Protein 7MRJ (pdb70)

Organism: Homo sapiens (NCBI:txid9606)

Radius of gyration: 17.02 Å; Cα contacts (8 Å, |Δi|>4): 310; chains: 2; bounding box: 54×39×40 Å

Secondary structure (DSSP, 8-state):
--HHHHTTTT--EEEEEEETTTTEEEEEEE-TT-BHHHHHHHHHHTT---TTEEEEETTEE--TT-BTTTTT--TT-EEEEEE--/--EEEEEEETTTTEEEEEEE-TT-BHHHHHHHHHHTT---TTEEEEETTEE--TT-BTTTTT--TT-EEEEEE--

Structure (mmCIF, N/CA/C/O backbone):
data_7MRJ
#
_entry.id   7MRJ
#
_cell.length_a   67.676
_cell.length_b   67.676
_cell.length_c   89.528
_cell.angle_alpha   90.000
_cell.angle_beta   90.000
_cell.angle_gamma   90.000
#
_symmetry.space_group_name_H-M   'P 43 21 2'
#
loop_
_entity.id
_entity.type
_entity.pdbx_description
1 polymer 'Ubiquitin domain-containing protein TINCR'
2 non-polymer GLYCEROL
3 non-polymer 'CHLORIDE ION'
4 non-polymer 'ACETATE ION'
5 water water
#
loop_
_atom_site.group_PDB
_atom_site.id
_atom_site.type_symbol
_atom_site.label_atom_id
_atom_site.label_alt_id
_atom_site.label_comp_id
_atom_site.label_asym_id
_atom_site.label_entity_id
_atom_site.label_seq_id
_atom_site.pdbx_PDB_ins_code
_atom_site.Cartn_x
_atom_site.Cartn_y
_atom_site.Cartn_z
_atom_site.occupancy
_atom_site.B_iso_or_equiv
_atom_site.auth_seq_id
_atom_site.auth_comp_id
_atom_site.auth_asym_id
_atom_site.auth_atom_id
_atom_site.pdbx_PDB_model_num
ATOM 1 N N . GLU A 1 20 ? -67.650 12.365 -10.152 1.00 137.45 2 GLU A N 1
ATOM 2 C CA . GLU A 1 20 ? -67.809 11.216 -11.036 1.00 133.48 2 GLU A CA 1
ATOM 3 C C . GLU A 1 20 ? -66.463 10.854 -11.662 1.00 130.05 2 GLU A C 1
ATOM 4 O O . GLU A 1 20 ? -65.668 10.127 -11.067 1.00 129.42 2 GLU A O 1
ATOM 10 N N . GLY A 1 21 ? -66.217 11.365 -12.865 1.00 123.06 3 GLY A N 1
ATOM 11 C CA . GLY A 1 21 ? -64.959 11.137 -13.545 1.00 109.97 3 GLY A CA 1
ATOM 12 C C . GLY A 1 21 ? -64.210 12.432 -13.769 1.00 94.07 3 GLY A C 1
ATOM 13 O O . GLY A 1 21 ? -63.376 12.535 -14.674 1.00 85.85 3 GLY A O 1
ATOM 14 N N . LEU A 1 22 ? -64.518 13.436 -12.945 1.00 88.34 4 LEU A N 1
ATOM 15 C CA . LEU A 1 22 ? -63.849 14.728 -13.056 1.00 77.14 4 LEU A CA 1
ATOM 16 C C . LEU A 1 22 ? -62.365 14.600 -12.754 1.00 78.16 4 LEU A C 1
ATOM 17 O O . LEU A 1 22 ? -61.519 15.021 -13.554 1.00 66.81 4 LEU A O 1
ATOM 22 N N . ARG A 1 23 ? -62.042 14.049 -11.579 1.00 82.24 5 ARG A N 1
ATOM 23 C CA . ARG A 1 23 ? -60.660 13.831 -11.169 1.00 87.13 5 ARG A CA 1
ATOM 24 C C . ARG A 1 23 ? -59.881 13.100 -12.255 1.00 93.22 5 ARG A C 1
ATOM 25 O O . ARG A 1 23 ? -58.913 13.631 -12.816 1.00 82.38 5 ARG A O 1
ATOM 33 N N . ARG A 1 24 ? -60.323 11.886 -12.593 1.00 107.69 6 ARG A N 1
ATOM 34 C CA . ARG A 1 24 ? -59.651 11.120 -13.636 1.00 112.58 6 ARG A CA 1
ATOM 35 C C . ARG A 1 24 ? -59.722 11.831 -14.985 1.00 108.11 6 ARG A C 1
ATOM 36 O O . ARG A 1 24 ? -58.840 11.647 -15.831 1.00 109.68 6 ARG A O 1
ATOM 44 N N . GLY A 1 25 ? -60.749 12.656 -15.203 1.00 102.99 7 GLY A N 1
ATOM 45 C CA . GLY A 1 25 ? -60.833 13.402 -16.450 1.00 93.56 7 GLY A CA 1
ATOM 46 C C . GLY A 1 25 ? -59.746 14.455 -16.587 1.00 82.02 7 GLY A C 1
ATOM 47 O O . GLY A 1 25 ? -59.152 14.612 -17.657 1.00 73.34 7 GLY A O 1
ATOM 48 N N . LEU A 1 26 ? -59.464 15.183 -15.508 1.00 78.67 8 LEU A N 1
ATOM 49 C CA . LEU A 1 26 ? -58.430 16.211 -15.534 1.00 85.46 8 LEU A CA 1
ATOM 50 C C . LEU A 1 26 ? -57.015 15.638 -15.524 1.00 88.61 8 LEU A C 1
ATOM 51 O O . LEU A 1 26 ? -56.051 16.414 -15.503 1.00 81.32 8 LEU A O 1
ATOM 56 N N . SER A 1 27 ? -56.861 14.315 -15.527 1.00 94.80 9 SER A N 1
ATOM 57 C CA . SER A 1 27 ? -55.535 13.710 -15.539 1.00 99.93 9 SER A CA 1
ATOM 58 C C . SER A 1 27 ? -55.356 12.838 -16.775 1.00 99.01 9 SER A C 1
ATOM 59 O O . SER A 1 27 ? -54.953 11.675 -16.674 1.00 90.57 9 SER A O 1
ATOM 62 N N . ARG A 1 28 ? -55.649 13.398 -17.950 1.00 103.85 10 ARG A N 1
ATOM 63 C CA . ARG A 1 28 ? -55.567 12.613 -19.175 1.00 103.74 10 ARG A CA 1
ATOM 64 C C . ARG A 1 28 ? -54.120 12.333 -19.567 1.00 93.38 10 ARG A C 1
ATOM 65 O O . ARG A 1 28 ? -53.835 11.295 -20.177 1.00 86.82 10 ARG A O 1
ATOM 73 N N . TRP A 1 29 ? -53.195 13.228 -19.214 1.00 92.01 11 TRP A N 1
ATOM 74 C CA . TRP A 1 29 ? -51.794 13.094 -19.590 1.00 101.47 11 TRP A CA 1
ATOM 75 C C . TRP A 1 29 ? -50.952 12.488 -18.474 1.00 100.14 11 TRP A C 1
ATOM 76 O O . TRP A 1 29 ? -49.745 12.744 -18.398 1.00 103.36 11 TRP A O 1
ATOM 87 N N . LYS A 1 30 ? -51.566 11.688 -17.606 1.00 90.17 12 LYS A N 1
ATOM 88 C CA . LYS A 1 30 ? -50.841 11.081 -16.500 1.00 82.71 12 LYS A CA 1
ATOM 89 C C . LYS A 1 30 ? -50.015 9.905 -17.003 1.00 78.21 12 LYS A C 1
ATOM 90 O O . LYS A 1 30 ? -50.541 9.000 -17.660 1.00 78.90 12 LYS A O 1
ATOM 96 N N . ARG A 1 31 ? -48.721 9.929 -16.700 1.00 75.75 13 ARG A N 1
ATOM 97 C CA . ARG A 1 31 ? -47.786 8.881 -17.081 1.00 68.79 13 ARG A CA 1
ATOM 98 C C . ARG A 1 31 ? -47.129 8.334 -15.821 1.00 63.05 13 ARG A C 1
ATOM 99 O O . ARG A 1 31 ? -46.710 9.110 -14.957 1.00 60.03 13 ARG A O 1
ATOM 107 N N . TYR A 1 32 ? -47.036 7.009 -15.717 1.00 58.32 14 TYR A N 1
ATOM 108 C CA . TYR A 1 32 ? -46.267 6.361 -14.661 1.00 51.38 14 TYR A CA 1
ATOM 109 C C . TYR A 1 32 ? -44.881 6.003 -15.171 1.00 49.43 14 TYR A C 1
ATOM 110 O O . TYR A 1 32 ? -44.730 5.476 -16.273 1.00 49.69 14 TYR A O 1
ATOM 119 N N . HIS A 1 33 ? -43.872 6.258 -14.353 1.00 49.45 15 HIS A N 1
ATOM 120 C CA . HIS A 1 33 ? -42.519 5.802 -14.635 1.00 50.56 15 HIS A CA 1
ATOM 121 C C . HIS A 1 33 ? -42.257 4.569 -13.777 1.00 42.29 15 HIS A C 1
ATOM 122 O O . HIS A 1 33 ? -42.134 4.670 -12.555 1.00 41.39 15 HIS A O 1
ATOM 129 N N . ILE A 1 34 ? -42.229 3.397 -14.411 1.00 41.45 16 ILE A N 1
ATOM 130 C CA . ILE A 1 34 ? -42.109 2.142 -13.675 1.00 42.81 16 ILE A CA 1
ATOM 131 C C . ILE A 1 34 ? -40.810 1.454 -14.054 1.00 36.44 16 ILE A C 1
ATOM 132 O O . ILE A 1 34 ? -40.068 1.950 -14.902 1.00 38.36 16 ILE A O 1
ATOM 137 N N . LYS A 1 35 ? -40.533 0.314 -13.424 1.00 46.53 17 LYS A N 1
ATOM 138 C CA . LYS A 1 35 ? -39.347 -0.489 -13.696 1.00 42.25 17 LYS A CA 1
ATOM 139 C C . LYS A 1 35 ? -39.782 -1.933 -13.886 1.00 43.24 17 LYS A C 1
ATOM 140 O O . LYS A 1 35 ? -40.593 -2.446 -13.105 1.00 42.19 17 LYS A O 1
ATOM 146 N N . VAL A 1 36 ? -39.249 -2.585 -14.914 1.00 33.60 18 VAL A N 1
ATOM 147 C CA . VAL A 1 36 ? -39.445 -4.014 -15.120 1.00 34.97 18 VAL A CA 1
ATOM 148 C C . VAL A 1 36 ? -38.122 -4.689 -14.788 1.00 34.14 18 VAL A C 1
ATOM 149 O O . VAL A 1 36 ? -37.108 -4.480 -15.469 1.00 33.89 18 VAL A O 1
ATOM 153 N N . HIS A 1 37 ? -38.126 -5.490 -13.734 1.00 32.61 19 HIS A N 1
ATOM 154 C CA . HIS A 1 37 ? -36.964 -6.289 -13.382 1.00 30.56 19 HIS A CA 1
ATOM 155 C C . HIS A 1 37 ? -36.980 -7.544 -14.246 1.00 31.28 19 HIS A C 1
ATOM 156 O O . HIS A 1 37 ? -37.829 -8.425 -14.054 1.00 34.82 19 HIS A O 1
ATOM 163 N N . LEU A 1 38 ? -36.073 -7.620 -15.222 1.00 28.83 20 LEU A N 1
ATOM 164 C CA . LEU A 1 38 ? -35.901 -8.859 -15.987 1.00 32.74 20 LEU A CA 1
ATOM 165 C C . LEU A 1 38 ? -35.081 -9.819 -15.132 1.00 37.05 20 LEU A C 1
ATOM 166 O O . LEU A 1 38 ? -33.874 -9.626 -14.950 1.00 37.00 20 LEU A O 1
ATOM 171 N N . ALA A 1 39 ? -35.743 -10.838 -14.583 1.00 36.75 21 ALA A N 1
ATOM 172 C CA . ALA A 1 39 ? -35.078 -11.754 -13.659 1.00 38.77 21 ALA A CA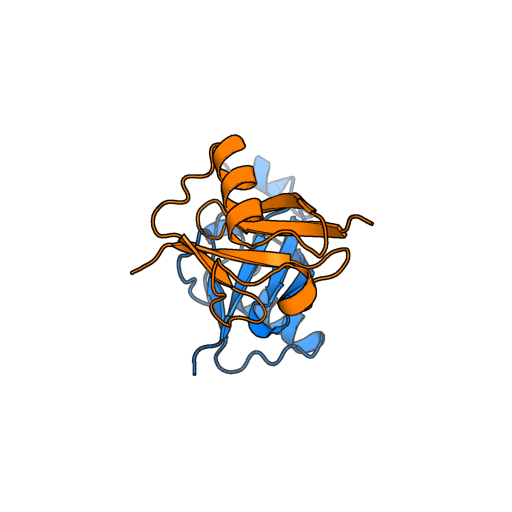 1
ATOM 173 C C . ALA A 1 39 ? -33.855 -12.412 -14.293 1.00 35.93 21 ALA A C 1
ATOM 174 O O . ALA A 1 39 ? -32.785 -12.469 -13.678 1.00 41.00 21 ALA A O 1
ATOM 176 N N . ASP A 1 40 ? -33.992 -12.890 -15.532 1.00 34.38 22 ASP A N 1
ATOM 177 C CA . ASP A 1 40 ? -32.925 -13.629 -16.206 1.00 38.54 22 ASP A CA 1
ATOM 178 C C . ASP A 1 40 ? -31.674 -12.776 -16.399 1.00 44.32 22 ASP A C 1
ATOM 179 O O . ASP A 1 40 ? -30.559 -13.230 -16.136 1.00 39.05 22 ASP A O 1
ATOM 184 N N . GLU A 1 41 ? -31.842 -11.535 -16.855 1.00 38.47 23 GLU A N 1
ATOM 185 C CA . GLU A 1 41 ? -30.723 -10.626 -17.067 1.00 33.90 23 GLU A CA 1
ATOM 186 C C . GLU A 1 41 ? -30.313 -9.847 -15.823 1.00 34.97 23 GLU A C 1
ATOM 187 O O . GLU A 1 41 ? -29.294 -9.158 -15.865 1.00 43.07 23 GLU A O 1
ATOM 193 N N . ALA A 1 42 ? -31.070 -9.936 -14.726 1.00 34.80 24 ALA A N 1
ATOM 194 C CA . ALA A 1 42 ? -30.861 -9.100 -13.542 1.00 39.40 24 ALA A CA 1
ATOM 195 C C . ALA A 1 42 ? -30.695 -7.624 -13.931 1.00 40.46 24 ALA A C 1
ATOM 196 O O . ALA A 1 42 ? -29.788 -6.928 -13.471 1.00 42.20 24 ALA A O 1
ATOM 198 N N . LEU A 1 43 ? -31.602 -7.156 -14.790 1.00 29.52 25 LEU A N 1
ATOM 199 C CA . LEU A 1 43 ? -31.645 -5.791 -15.304 1.00 36.76 25 LEU A CA 1
ATOM 200 C C . LEU A 1 43 ? -32.966 -5.132 -14.911 1.00 43.35 25 LEU A C 1
ATOM 201 O O . LEU A 1 43 ? -34.012 -5.797 -14.847 1.00 32.44 25 LEU A O 1
ATOM 206 N N . LEU A 1 44 ? -32.919 -3.809 -14.683 1.00 35.32 26 LEU A N 1
ATOM 207 C CA . LEU A 1 44 ? -34.107 -3.005 -14.370 1.00 39.38 26 LEU A CA 1
ATOM 208 C C . LEU A 1 44 ? -34.380 -2.052 -15.524 1.00 49.02 26 LEU A C 1
ATOM 209 O O . LEU A 1 44 ? -33.749 -0.997 -15.615 1.00 54.86 26 LEU A O 1
ATOM 214 N N . LEU A 1 45 ? -35.355 -2.394 -16.366 1.00 39.32 27 LEU A N 1
ATOM 215 C CA . LEU A 1 45 ? -35.692 -1.587 -17.540 1.00 28.72 27 LEU A CA 1
ATOM 216 C C . LEU A 1 45 ? -36.777 -0.579 -17.189 1.00 43.84 27 LEU A C 1
ATOM 217 O O . LEU A 1 45 ? -37.884 -0.983 -16.806 1.00 47.74 27 LEU A O 1
ATOM 222 N N . PRO A 1 46 ? -36.519 0.730 -17.281 1.00 46.68 28 PRO A N 1
ATOM 223 C CA . PRO A 1 46 ? -37.582 1.706 -17.028 1.00 49.87 28 PRO A CA 1
ATOM 224 C C . PRO A 1 46 ? -38.525 1.820 -18.218 1.00 45.13 28 PRO A C 1
ATOM 225 O O . PRO A 1 46 ? -38.095 1.844 -19.372 1.00 43.52 28 PRO A O 1
ATOM 229 N N . LEU A 1 47 ? -39.825 1.858 -17.920 1.00 38.60 29 LEU A N 1
ATOM 230 C CA . LEU A 1 47 ? -40.868 2.083 -18.913 1.00 44.39 29 LEU A CA 1
ATOM 231 C C . LEU A 1 47 ? -41.760 3.236 -18.481 1.00 44.35 29 LEU A C 1
ATOM 232 O O . LEU A 1 47 ? -42.162 3.320 -17.317 1.00 39.40 29 LEU A O 1
ATOM 237 N N . THR A 1 48 ? -42.099 4.106 -19.425 1.00 47.82 30 THR A N 1
ATOM 238 C CA . THR A 1 48 ? -43.148 5.096 -19.204 1.00 45.43 30 THR A CA 1
ATOM 239 C C . THR A 1 48 ? -44.464 4.497 -19.687 1.00 43.64 30 THR A C 1
ATOM 240 O O . THR A 1 48 ? -44.555 4.043 -20.834 1.00 41.39 30 THR A O 1
ATOM 244 N N . VAL A 1 49 ? -45.467 4.450 -18.804 1.00 39.75 31 VAL A N 1
ATOM 245 C CA . VAL A 1 49 ? -46.737 3.795 -19.104 1.00 41.03 31 VAL A CA 1
ATOM 246 C C . VAL A 1 49 ? -47.894 4.673 -18.642 1.00 46.90 31 VAL A C 1
ATOM 247 O O . VAL A 1 49 ? -47.748 5.524 -17.764 1.00 53.32 31 VAL A O 1
ATOM 251 N N . ARG A 1 50 ? -49.065 4.437 -19.238 1.00 52.37 32 ARG A N 1
ATOM 252 C CA . ARG A 1 50 ? -50.387 5.002 -18.976 1.00 54.35 32 ARG A CA 1
ATOM 253 C C . ARG A 1 50 ? -51.228 4.013 -18.186 1.00 49.36 32 ARG A C 1
ATOM 254 O O . ARG A 1 50 ? -51.138 2.806 -18.419 1.00 56.36 32 ARG A O 1
ATOM 262 N N . PRO A 1 51 ? -52.045 4.476 -17.236 1.00 58.07 33 PRO A N 1
ATOM 263 C CA . PRO A 1 51 ? -52.918 3.534 -16.502 1.00 57.49 33 PRO A CA 1
ATOM 264 C C . PRO A 1 51 ? -53.873 2.754 -17.394 1.00 61.01 33 PRO A C 1
ATOM 265 O O . PRO A 1 51 ? -54.318 1.668 -16.992 1.00 65.69 33 PRO A O 1
ATOM 269 N N . ARG A 1 52 ? -54.185 3.261 -18.592 1.00 53.33 34 ARG A N 1
ATOM 270 C CA . ARG A 1 52 ? -54.989 2.511 -19.549 1.00 61.19 34 ARG A CA 1
ATOM 271 C C . ARG A 1 52 ? -54.224 1.338 -20.155 1.00 65.98 34 ARG A C 1
ATOM 272 O O . ARG A 1 52 ? -54.849 0.350 -20.556 1.00 55.22 34 ARG A O 1
ATOM 280 N N . ASP A 1 53 ? -52.890 1.419 -20.225 1.00 61.56 35 ASP A N 1
ATOM 281 C CA . ASP A 1 53 ? -52.102 0.398 -20.913 1.00 50.89 35 ASP A CA 1
ATOM 282 C C . ASP A 1 53 ? -52.388 -0.987 -20.349 1.00 43.58 35 ASP A C 1
ATOM 283 O O . ASP A 1 53 ? -52.607 -1.144 -19.151 1.00 45.46 35 ASP A O 1
ATOM 288 N N . THR A 1 54 ? -52.434 -1.991 -21.224 1.00 49.93 36 THR A N 1
ATOM 289 C CA . THR A 1 54 ? -52.448 -3.370 -20.757 1.00 56.53 36 THR A CA 1
ATOM 290 C C . THR A 1 54 ? -51.016 -3.868 -20.608 1.00 55.41 36 THR A C 1
ATOM 291 O O . THR A 1 54 ? -50.081 -3.316 -21.190 1.00 47.33 36 THR A O 1
ATOM 295 N N . LEU A 1 55 ? -50.855 -4.932 -19.820 1.00 48.28 37 LEU A N 1
ATOM 296 C CA . LEU A 1 55 ? -49.551 -5.579 -19.744 1.00 57.13 37 LEU A CA 1
ATOM 297 C C . LEU A 1 55 ? -49.053 -6.006 -21.119 1.00 58.13 37 LEU A C 1
ATOM 298 O O . LEU A 1 55 ? -47.836 -6.071 -21.336 1.00 53.36 37 LEU A O 1
ATOM 303 N N . SER A 1 56 ? -49.973 -6.285 -22.058 1.00 54.66 38 SER A N 1
ATOM 304 C CA . SER A 1 56 ? -49.586 -6.585 -23.440 1.00 49.01 38 SER A CA 1
ATOM 305 C C . SER A 1 56 ? -48.879 -5.405 -24.095 1.00 40.97 38 SER A C 1
ATOM 306 O O . SER A 1 56 ? -47.898 -5.589 -24.824 1.00 49.01 38 SER A O 1
ATOM 309 N N . ASP A 1 57 ? -49.376 -4.187 -23.867 1.00 44.15 39 ASP A N 1
ATOM 310 C CA . ASP A 1 57 ? -48.655 -2.998 -24.322 1.00 50.16 39 ASP A CA 1
ATOM 311 C C . ASP A 1 57 ? -47.257 -2.943 -23.716 1.00 45.42 39 ASP A C 1
ATOM 312 O O . ASP A 1 57 ? -46.289 -2.587 -24.398 1.00 47.98 39 ASP A O 1
ATOM 317 N N . LEU A 1 58 ? -47.136 -3.285 -22.431 1.00 41.72 40 LEU A N 1
ATOM 318 C CA . LEU A 1 58 ? -45.825 -3.305 -21.792 1.00 44.63 40 LEU A CA 1
ATOM 319 C C . LEU A 1 58 ? -44.935 -4.357 -22.437 1.00 44.64 40 LEU A C 1
ATOM 320 O O . LEU A 1 58 ? -43.771 -4.092 -22.762 1.00 36.45 40 LEU A O 1
ATOM 325 N N . ARG A 1 59 ? -45.477 -5.559 -22.646 1.00 42.19 41 ARG A N 1
ATOM 326 C CA . ARG A 1 59 ? -44.738 -6.578 -23.384 1.00 50.18 41 ARG A CA 1
ATOM 327 C C . ARG A 1 59 ? -44.277 -6.057 -24.742 1.00 48.12 41 ARG A C 1
ATOM 328 O O . ARG A 1 59 ? -43.121 -6.267 -25.130 1.00 45.81 41 ARG A O 1
ATOM 336 N N . ALA A 1 60 ? -45.162 -5.356 -25.468 1.00 43.98 42 ALA A N 1
ATOM 337 C CA . ALA A 1 60 ? -44.795 -4.812 -26.775 1.00 32.43 42 ALA A CA 1
ATOM 338 C C . ALA A 1 60 ? -43.656 -3.801 -26.667 1.00 36.23 42 ALA A C 1
ATOM 339 O O . ALA A 1 60 ? -42.728 -3.820 -27.481 1.00 40.51 42 ALA A O 1
ATOM 341 N N . GLN A 1 61 ? -43.702 -2.916 -25.670 1.00 38.52 43 GLN A N 1
ATOM 342 C CA . GLN A 1 61 ? -42.572 -2.020 -25.435 1.00 40.80 43 GLN A CA 1
ATOM 343 C C . GLN A 1 61 ? -41.288 -2.798 -25.182 1.00 43.89 43 GLN A C 1
ATOM 344 O O . GLN A 1 61 ? -40.221 -2.440 -25.692 1.00 41.40 43 GLN A O 1
ATOM 350 N N . LEU A 1 62 ? -41.364 -3.846 -24.368 1.00 38.49 44 LEU A N 1
ATOM 351 C CA . LEU A 1 62 ? -40.161 -4.599 -24.035 1.00 38.53 44 LEU A CA 1
ATOM 352 C C . LEU A 1 62 ? -39.609 -5.321 -25.256 1.00 42.56 44 LEU A C 1
ATOM 353 O O . LEU A 1 62 ? -38.388 -5.357 -25.465 1.00 40.72 44 LEU A O 1
ATOM 358 N N . VAL A 1 63 ? -40.501 -5.890 -26.078 1.00 43.13 45 VAL A N 1
ATOM 359 C CA . VAL A 1 63 ? -40.093 -6.514 -27.336 1.00 43.11 45 VAL A CA 1
ATOM 360 C C . VAL A 1 63 ? -39.377 -5.509 -28.228 1.00 42.57 45 VAL A C 1
ATOM 361 O O . VAL A 1 63 ? -38.397 -5.845 -28.907 1.00 39.54 45 VAL A O 1
ATOM 365 N N . GLY A 1 64 ? -39.855 -4.264 -28.246 1.00 44.64 46 GLY A N 1
ATOM 366 C CA . GLY A 1 64 ? -39.178 -3.220 -28.995 1.00 38.93 46 GLY A CA 1
ATOM 367 C C . GLY A 1 64 ? -37.779 -2.931 -28.499 1.00 45.94 46 GLY A C 1
ATOM 368 O O . GLY A 1 64 ? -36.974 -2.346 -29.230 1.00 56.49 46 GLY A O 1
ATOM 369 N N . GLN A 1 65 ? -37.458 -3.352 -27.279 1.00 42.71 47 GLN A N 1
ATOM 370 C CA . GLN A 1 65 ? -36.119 -3.174 -26.740 1.00 49.06 47 GLN A CA 1
ATOM 371 C C . GLN A 1 65 ? -35.282 -4.440 -26.843 1.00 43.30 47 GLN A C 1
ATOM 372 O O . GLN A 1 65 ? -34.198 -4.503 -26.253 1.00 41.63 47 GLN A O 1
ATOM 378 N N . GLY A 1 66 ? -35.768 -5.454 -27.558 1.00 34.64 48 GLY A N 1
ATOM 379 C CA . GLY A 1 66 ? -35.017 -6.681 -27.737 1.00 33.55 48 GLY A CA 1
ATOM 380 C C . GLY A 1 66 ? -35.156 -7.702 -26.634 1.00 36.89 48 GLY A C 1
ATOM 381 O O . GLY A 1 66 ? -34.425 -8.699 -26.643 1.00 39.02 48 GLY A O 1
ATOM 382 N N . VAL A 1 67 ? -36.048 -7.476 -25.669 1.00 39.74 49 VAL A N 1
ATOM 383 C CA . VAL A 1 67 ? -36.294 -8.459 -24.621 1.00 43.14 49 VAL A CA 1
ATOM 384 C C . VAL A 1 67 ? -36.960 -9.680 -25.236 1.00 49.39 49 VAL A C 1
ATOM 385 O O . VAL A 1 67 ? -37.989 -9.566 -25.917 1.00 39.44 49 VAL A O 1
ATOM 389 N N . SER A 1 68 ? -36.377 -10.856 -25.005 1.00 48.64 50 SER A N 1
ATOM 390 C CA . SER A 1 68 ? -36.976 -12.103 -25.484 1.00 60.89 50 SER A CA 1
ATOM 391 C C . SER A 1 68 ? -38.191 -12.425 -24.622 1.00 60.55 50 SER A C 1
ATOM 392 O O . SER A 1 68 ? -38.069 -13.041 -23.561 1.00 66.92 50 SER A O 1
ATOM 395 N N . SER A 1 69 ? -39.373 -12.010 -25.080 1.00 51.83 51 SER A N 1
ATOM 396 C CA . SER A 1 69 ? -40.595 -12.140 -24.297 1.00 67.40 51 SER A CA 1
ATOM 397 C C . SER A 1 69 ? -41.238 -13.519 -24.373 1.00 62.07 51 SER A C 1
ATOM 398 O O . SER A 1 69 ? -42.185 -13.776 -23.622 1.00 60.64 51 SER A O 1
ATOM 401 N N . TRP A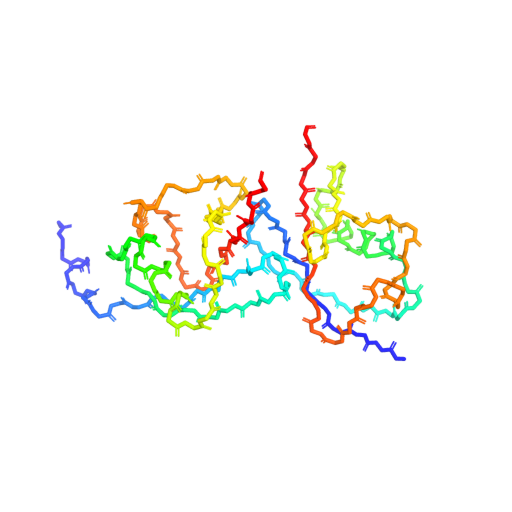 1 70 ? -40.774 -14.395 -25.257 1.00 64.49 52 TRP A N 1
ATOM 402 C CA . TRP A 1 70 ? -41.403 -15.699 -25.408 1.00 68.24 52 TRP A CA 1
ATOM 403 C C . TRP A 1 70 ? -41.368 -16.454 -24.086 1.00 62.54 52 TRP A C 1
ATOM 404 O O . TRP A 1 70 ? -40.296 -16.675 -23.512 1.00 58.32 52 TRP A O 1
ATOM 415 N N . LYS A 1 71 ? -42.551 -16.817 -23.592 1.00 58.03 53 LYS A N 1
ATOM 416 C CA . LYS A 1 71 ? -42.691 -17.604 -22.364 1.00 57.87 53 LYS A CA 1
ATOM 417 C C . LYS A 1 71 ? -42.125 -16.869 -21.152 1.00 60.10 53 LYS A C 1
ATOM 418 O O . LYS A 1 71 ? -41.406 -17.447 -20.335 1.00 61.24 53 LYS A O 1
ATOM 424 N N . ARG A 1 72 ? -42.449 -15.582 -21.033 1.00 55.02 54 ARG A N 1
ATOM 425 C CA . ARG A 1 72 ? -42.132 -14.796 -19.850 1.00 52.61 54 ARG A CA 1
ATOM 426 C C . ARG A 1 72 ? -43.417 -14.148 -19.372 1.00 47.13 54 ARG A C 1
ATOM 427 O O . ARG A 1 72 ? -44.234 -13.721 -20.188 1.00 50.60 54 ARG A O 1
ATOM 435 N N . ALA A 1 73 ? -43.593 -14.075 -18.055 1.00 46.26 55 ALA A N 1
ATOM 436 C CA . ALA A 1 73 ? -44.807 -13.534 -17.462 1.00 46.07 55 ALA A CA 1
ATOM 437 C C . ALA A 1 73 ? -44.454 -12.452 -16.455 1.00 46.79 55 ALA A C 1
ATOM 438 O O . ALA A 1 73 ? -43.387 -12.489 -15.835 1.00 40.62 55 ALA A O 1
ATOM 440 N N . PHE A 1 74 ? -45.362 -11.486 -16.302 1.00 42.29 56 PHE A N 1
ATOM 441 C CA . PHE A 1 74 ? -45.204 -10.416 -15.323 1.00 41.34 56 PHE A CA 1
ATOM 442 C C . PHE A 1 74 ? -45.741 -10.842 -13.962 1.00 43.73 56 PHE A C 1
ATOM 443 O O . PHE A 1 74 ? -46.781 -11.502 -13.860 1.00 44.93 56 PHE A O 1
ATOM 451 N N . TYR A 1 75 ? -45.038 -10.436 -12.911 1.00 40.23 57 TYR A N 1
ATOM 452 C CA . TYR A 1 75 ? -45.471 -10.659 -11.540 1.00 40.94 57 TYR A CA 1
ATOM 453 C C . TYR A 1 75 ? -45.369 -9.349 -10.790 1.00 49.52 57 TYR A C 1
ATOM 454 O O . TYR A 1 75 ? -44.397 -8.604 -10.968 1.00 42.51 57 TYR A O 1
ATOM 463 N N . TYR A 1 76 ? -46.360 -9.079 -9.939 1.00 43.50 58 TYR A N 1
ATOM 464 C CA . TYR A 1 76 ? -46.313 -7.924 -9.056 1.00 48.80 58 TYR A CA 1
ATOM 465 C C . TYR A 1 76 ? -46.728 -8.346 -7.657 1.00 59.44 58 TYR A C 1
ATOM 466 O O . TYR A 1 76 ? -47.775 -8.984 -7.477 1.00 52.54 58 TYR A O 1
ATOM 475 N N . ASN A 1 77 ? -45.899 -7.974 -6.672 1.00 60.00 59 ASN A N 1
ATOM 476 C CA . ASN A 1 77 ? -46.017 -8.460 -5.298 1.00 69.26 59 ASN A CA 1
ATOM 477 C C . ASN A 1 77 ? -45.886 -9.979 -5.243 1.00 73.07 59 ASN A C 1
ATOM 478 O O . ASN A 1 77 ? -46.468 -10.634 -4.375 1.00 77.30 59 ASN A O 1
ATOM 483 N N . ALA A 1 78 ? -45.126 -10.533 -6.191 1.00 69.06 60 ALA A N 1
ATOM 484 C CA . ALA A 1 78 ? -44.852 -11.961 -6.322 1.00 54.79 60 ALA A CA 1
ATOM 485 C C . ALA A 1 78 ? -46.082 -12.780 -6.722 1.00 61.70 60 ALA A C 1
ATOM 486 O O . ALA A 1 78 ? -46.111 -13.999 -6.495 1.00 53.17 60 ALA A O 1
ATOM 488 N N . ARG A 1 79 ? -47.094 -12.156 -7.340 1.00 62.50 61 ARG A N 1
ATOM 489 C CA . ARG A 1 79 ? -48.229 -12.880 -7.903 1.00 59.29 61 ARG A CA 1
ATOM 490 C C . ARG A 1 79 ? -48.338 -12.645 -9.406 1.00 60.97 61 ARG A C 1
ATOM 491 O O . ARG A 1 79 ? -48.202 -11.514 -9.884 1.00 57.23 61 ARG A O 1
ATOM 499 N N . ARG A 1 80 ? -48.610 -13.727 -10.138 1.00 54.84 62 ARG A N 1
ATOM 500 C CA . ARG A 1 80 ? -48.596 -13.704 -11.591 1.00 52.20 62 ARG A CA 1
ATOM 501 C C . ARG A 1 80 ? -49.733 -12.858 -12.147 1.00 60.11 62 ARG A C 1
AT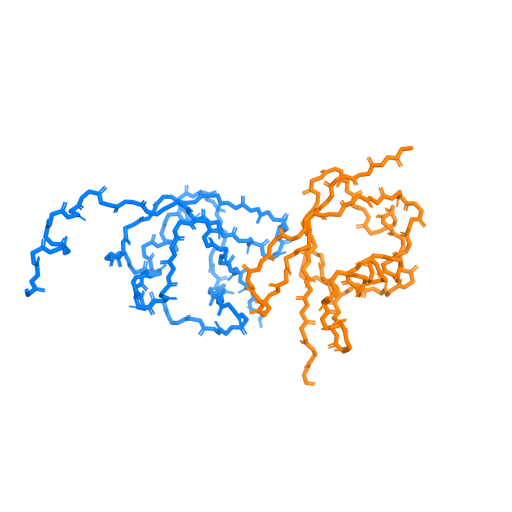OM 502 O O . ARG A 1 80 ? -50.867 -12.913 -11.665 1.00 60.24 62 ARG A O 1
ATOM 510 N N . LEU A 1 81 ? -49.425 -12.079 -13.180 1.00 53.10 63 LEU A N 1
ATOM 511 C CA . LEU A 1 81 ? -50.377 -11.158 -13.775 1.00 51.25 63 LEU A CA 1
ATOM 512 C C . LEU A 1 81 ? -50.782 -11.649 -15.152 1.00 61.70 63 LEU A C 1
ATOM 513 O O . LEU A 1 81 ? -49.947 -12.127 -15.923 1.00 66.14 63 LEU A O 1
ATOM 518 N N . ASP A 1 82 ? -52.071 -11.543 -15.447 1.00 72.79 64 ASP A N 1
ATOM 519 C CA . ASP A 1 82 ? -52.565 -11.845 -16.779 1.00 68.59 64 ASP A CA 1
ATOM 520 C C . ASP A 1 82 ? -52.237 -10.700 -17.728 1.00 56.39 64 ASP A C 1
ATOM 521 O O . ASP A 1 82 ? -52.358 -9.524 -17.374 1.00 54.62 64 ASP A O 1
ATOM 526 N N . ASP A 1 83 ? -51.848 -11.056 -18.953 1.00 60.18 65 ASP A N 1
ATOM 527 C CA . ASP A 1 83 ? -51.365 -10.073 -19.915 1.00 57.98 65 ASP A CA 1
ATOM 528 C C . ASP A 1 83 ? -52.412 -9.026 -20.279 1.00 63.25 65 ASP A C 1
ATOM 529 O O . ASP A 1 83 ? -52.059 -7.968 -20.811 1.00 60.72 65 ASP A O 1
ATOM 534 N N . HIS A 1 84 ? -53.686 -9.277 -20.001 1.00 65.20 66 HIS A N 1
ATOM 535 C CA . HIS A 1 84 ? -54.721 -8.324 -20.358 1.00 67.24 66 HIS A CA 1
ATOM 536 C C . HIS A 1 84 ? -55.187 -7.466 -19.193 1.00 58.87 66 HIS A C 1
ATOM 537 O O . HIS A 1 84 ? -56.054 -6.613 -19.388 1.00 62.21 66 HIS A O 1
ATOM 544 N N . GLN A 1 85 ? -54.618 -7.639 -18.002 1.00 65.42 67 GLN A N 1
ATOM 545 C CA . GLN A 1 85 ? -54.821 -6.636 -16.969 1.00 65.76 67 GLN A CA 1
ATOM 546 C C . GLN A 1 85 ? -54.233 -5.306 -17.424 1.00 60.26 67 GLN A C 1
ATOM 547 O O . GLN A 1 85 ? -53.324 -5.252 -18.253 1.00 54.90 67 GLN A O 1
ATOM 553 N N . THR A 1 86 ? -54.752 -4.223 -16.866 1.00 58.51 68 THR A N 1
ATOM 554 C CA . THR A 1 86 ? -54.226 -2.905 -17.176 1.00 57.43 68 THR A CA 1
ATOM 555 C C . THR A 1 86 ? -53.300 -2.432 -16.064 1.00 52.48 68 THR A C 1
ATOM 556 O O . THR A 1 86 ? -53.307 -2.963 -14.953 1.00 52.35 68 THR A O 1
ATOM 560 N N . VAL A 1 87 ? -52.487 -1.421 -16.384 1.00 50.19 69 VAL A N 1
ATOM 561 C CA . VAL A 1 87 ? -51.643 -0.803 -15.366 1.00 53.46 69 VAL A CA 1
ATOM 562 C C . VAL A 1 87 ? -52.492 -0.332 -14.195 1.00 55.36 69 VAL A C 1
ATOM 563 O O . VAL A 1 87 ? -52.107 -0.484 -13.027 1.00 54.87 69 VAL A O 1
ATOM 567 N N . ARG A 1 88 ? -53.676 0.213 -14.484 1.00 59.52 70 ARG A N 1
ATOM 568 C CA . ARG A 1 88 ? -54.589 0.598 -13.412 1.00 57.45 70 ARG A CA 1
ATOM 569 C C . ARG A 1 88 ? -55.047 -0.618 -12.617 1.00 56.87 70 ARG A C 1
ATOM 570 O O . ARG A 1 88 ? -54.975 -0.623 -11.383 1.00 61.94 70 ARG A O 1
ATOM 578 N N . ASP A 1 89 ? -55.517 -1.665 -13.308 1.00 56.94 71 ASP A N 1
ATOM 579 C CA . ASP A 1 89 ? -55.992 -2.862 -12.616 1.00 55.68 71 ASP A CA 1
ATOM 580 C C . ASP A 1 89 ? -54.895 -3.476 -11.761 1.00 59.30 71 ASP A C 1
ATOM 581 O O . ASP A 1 89 ? -55.146 -3.902 -10.632 1.00 70.45 71 ASP A O 1
ATOM 586 N N . ALA A 1 90 ? -53.668 -3.525 -12.279 1.00 56.82 72 ALA A N 1
ATOM 587 C CA . ALA A 1 90 ? -52.543 -4.011 -11.491 1.00 59.75 72 ALA A CA 1
ATOM 588 C C . ALA A 1 90 ? -52.210 -3.107 -10.306 1.00 55.69 72 ALA A C 1
ATOM 589 O O . ALA A 1 90 ? -51.348 -3.467 -9.495 1.00 60.90 72 ALA A O 1
ATOM 591 N N . ARG A 1 91 ? -52.853 -1.947 -10.196 1.00 56.34 73 ARG A N 1
ATOM 592 C CA . ARG A 1 91 ? -52.578 -0.972 -9.139 1.00 69.01 73 ARG A CA 1
ATOM 593 C C . ARG A 1 91 ? -51.096 -0.595 -9.091 1.00 64.74 73 ARG A C 1
ATOM 594 O O . ARG A 1 91 ? -50.472 -0.545 -8.031 1.00 65.02 73 ARG A O 1
ATOM 602 N N . LEU A 1 92 ? -50.532 -0.323 -10.263 1.00 60.69 74 LEU A N 1
ATOM 603 C CA 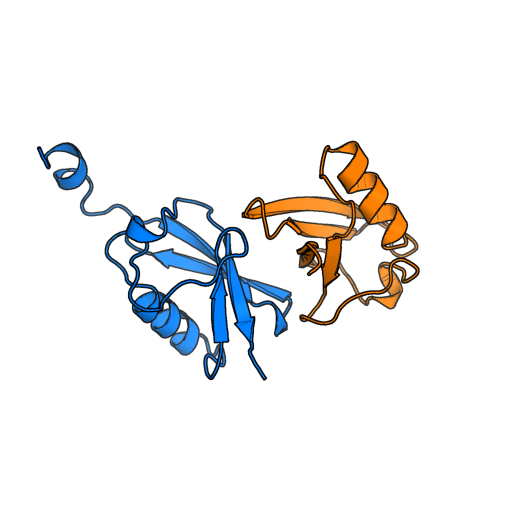. LEU A 1 92 ? -49.185 0.214 -10.361 1.00 52.99 74 LEU A CA 1
ATOM 604 C C . LEU A 1 92 ? -49.226 1.726 -10.221 1.00 57.49 74 LEU A C 1
ATOM 605 O O . LEU A 1 92 ? -50.258 2.365 -10.433 1.00 62.34 74 LEU A O 1
ATOM 610 N N . GLN A 1 93 ? -48.083 2.301 -9.868 1.00 49.64 75 GLN A N 1
ATOM 611 C CA . GLN A 1 93 ? -47.987 3.745 -9.744 1.00 49.56 75 GLN A CA 1
ATOM 612 C C . GLN A 1 93 ? -46.553 4.141 -10.026 1.00 50.02 75 GLN A C 1
ATOM 613 O O . GLN A 1 93 ? -45.698 3.293 -10.295 1.00 50.77 75 GLN A O 1
ATOM 619 N N . ASP A 1 94 ? -46.299 5.444 -9.981 1.00 47.00 76 ASP A N 1
ATOM 620 C CA . ASP A 1 94 ? -44.946 5.947 -10.153 1.00 48.61 76 ASP A CA 1
ATOM 621 C C . ASP A 1 94 ? -43.967 5.156 -9.289 1.00 49.41 76 ASP A C 1
ATOM 622 O O . ASP A 1 94 ? -44.189 4.963 -8.089 1.00 42.92 76 ASP A O 1
ATOM 627 N N . GLY A 1 95 ? -42.908 4.650 -9.921 1.00 47.42 77 GLY A N 1
ATOM 628 C CA . GLY A 1 95 ? -41.873 3.915 -9.226 1.00 36.28 77 GLY A CA 1
ATOM 629 C C . GLY A 1 95 ? -42.123 2.429 -9.057 1.00 37.02 77 GLY A C 1
ATOM 630 O O . GLY A 1 95 ? -41.219 1.722 -8.603 1.00 38.19 77 GLY A O 1
ATOM 631 N N . SER A 1 96 ? -43.305 1.922 -9.415 1.00 34.32 78 SER A N 1
ATOM 632 C CA . SER A 1 96 ? -43.579 0.503 -9.199 1.00 38.00 78 SER A CA 1
ATOM 633 C C . SER A 1 96 ? -42.607 -0.377 -9.978 1.00 38.01 78 SER A C 1
ATOM 634 O O . SER A 1 96 ? -42.224 -0.070 -11.117 1.00 34.27 78 SER A O 1
ATOM 637 N N . VAL A 1 97 ? -42.215 -1.485 -9.358 1.00 39.85 79 VAL A N 1
ATOM 638 C CA . VAL A 1 97 ? -41.269 -2.423 -9.947 1.00 38.93 79 VAL A CA 1
ATOM 639 C C . VAL A 1 97 ? -42.002 -3.717 -10.248 1.00 32.76 79 VAL A C 1
ATOM 640 O O . VAL A 1 97 ? -42.503 -4.387 -9.340 1.00 35.28 79 VAL A O 1
ATOM 644 N N . LEU A 1 98 ? -42.072 -4.043 -11.525 1.00 35.36 80 LEU A N 1
ATOM 645 C CA . LEU A 1 98 ? -42.613 -5.296 -12.022 1.00 46.61 80 LEU A CA 1
ATOM 646 C C . LEU A 1 98 ? -41.494 -6.322 -12.142 1.00 45.63 80 LEU A C 1
ATOM 647 O O . LEU A 1 98 ? -40.320 -5.976 -12.317 1.00 48.18 80 LEU A O 1
ATOM 652 N N . LEU A 1 99 ? -41.866 -7.592 -12.053 1.00 31.83 81 LEU A N 1
ATOM 653 C CA . LEU A 1 99 ? -40.930 -8.689 -12.241 1.00 34.63 81 LEU A CA 1
ATOM 654 C C . LEU A 1 99 ? -41.350 -9.467 -13.483 1.00 43.53 81 LEU A C 1
ATOM 655 O O . LEU A 1 99 ? -42.527 -9.809 -13.629 1.00 45.61 81 LEU A O 1
ATOM 660 N N . LEU A 1 100 ? -40.407 -9.694 -14.404 1.00 35.19 82 LEU A N 1
ATOM 661 C CA . LEU A 1 100 ? -40.675 -10.437 -15.632 1.00 38.91 82 LEU A CA 1
ATOM 662 C C . LEU A 1 100 ? -39.901 -11.746 -15.581 1.00 43.38 82 LEU A C 1
ATOM 663 O O . LEU A 1 100 ? -38.669 -11.740 -15.519 1.00 37.72 82 LEU A O 1
ATOM 668 N N . VAL A 1 101 ? -40.627 -12.859 -15.592 1.00 46.43 83 VAL A N 1
ATOM 669 C CA . VAL A 1 101 ? -40.100 -14.148 -15.160 1.00 50.07 83 VAL A CA 1
ATOM 670 C C . VAL A 1 101 ? -40.246 -15.146 -16.295 1.00 49.11 83 VAL A C 1
ATOM 671 O O . VAL A 1 101 ? -41.347 -15.321 -16.833 1.00 43.85 83 VAL A O 1
ATOM 675 N N . SER A 1 102 ? -39.141 -15.807 -16.640 1.00 47.31 84 SER A N 1
ATOM 676 C CA . SER A 1 102 ? -39.173 -16.884 -17.621 1.00 50.27 84 SER A CA 1
ATOM 677 C C . SER A 1 102 ? -39.823 -18.138 -17.044 1.00 56.39 84 SER A C 1
ATOM 678 O O . SER A 1 102 ? -39.708 -18.437 -15.856 1.00 53.58 84 SER A O 1
ATOM 681 N N . ASP A 1 103 ? -40.510 -18.877 -17.911 1.00 78.39 85 ASP A N 1
ATOM 682 C CA . ASP A 1 103 ? -41.021 -20.204 -17.595 1.00 99.87 85 ASP A CA 1
ATOM 683 C C . ASP A 1 103 ? -40.418 -21.192 -18.584 1.00 108.98 85 ASP A C 1
ATOM 684 O O . ASP A 1 103 ? -40.643 -21.054 -19.799 1.00 109.51 85 ASP A O 1
ATOM 689 N N . PRO A 1 104 ? -39.634 -22.186 -18.131 1.00 118.35 86 PRO A N 1
ATOM 690 C CA . PRO A 1 104 ? -39.067 -23.216 -19.013 1.00 121.30 86 PRO A CA 1
ATOM 691 C C . PRO A 1 104 ? -40.120 -24.174 -19.571 1.00 121.68 86 PRO A C 1
ATOM 692 O O . PRO A 1 104 ? -40.705 -24.945 -18.809 1.00 121.80 86 PRO A O 1
ATOM 696 N N . LYS B 1 30 ? -12.985 -1.732 -0.322 1.00 52.64 12 LYS B N 1
ATOM 697 C CA . LYS B 1 30 ? -13.854 -1.745 -1.498 1.00 56.34 12 LYS B CA 1
ATOM 698 C C . LYS B 1 30 ? -15.295 -2.163 -1.146 1.00 51.47 12 LYS B C 1
ATOM 699 O O . LYS B 1 30 ? -15.502 -3.174 -0.479 1.00 48.09 12 LYS B O 1
ATOM 705 N N . ARG B 1 31 ? -16.278 -1.367 -1.581 1.00 49.28 13 ARG B N 1
ATOM 706 C CA . ARG B 1 31 ? -17.690 -1.598 -1.299 1.00 47.04 13 ARG B CA 1
ATOM 707 C C . ARG B 1 31 ? -18.472 -1.573 -2.601 1.00 46.66 13 ARG B C 1
ATOM 708 O O . ARG B 1 31 ? -18.186 -0.760 -3.477 1.00 47.60 13 ARG B O 1
ATOM 716 N N . TYR B 1 32 ? -19.459 -2.454 -2.732 1.00 39.05 14 TYR B N 1
ATOM 717 C CA . TYR B 1 32 ? -20.413 -2.385 -3.831 1.00 40.55 14 TYR B CA 1
ATOM 718 C C . TYR B 1 32 ? -21.737 -1.846 -3.314 1.00 41.21 14 TYR B C 1
ATOM 719 O O . TYR B 1 32 ? -22.132 -2.112 -2.180 1.00 35.97 14 TYR B O 1
ATOM 728 N N . HIS B 1 33 ? -22.426 -1.099 -4.156 1.00 32.91 15 HIS B N 1
ATOM 729 C CA . HIS B 1 33 ? -23.765 -0.599 -3.846 1.00 42.26 15 HIS B CA 1
ATOM 730 C C . HIS B 1 33 ? -24.742 -1.396 -4.697 1.00 36.62 15 HIS B C 1
ATOM 731 O O . HIS B 1 33 ? -24.886 -1.135 -5.892 1.00 41.66 15 HIS B O 1
ATOM 738 N N . ILE B 1 34 ? -25.386 -2.385 -4.088 1.00 37.56 16 ILE B N 1
ATOM 739 C CA . ILE B 1 34 ? -26.277 -3.277 -4.804 1.00 37.11 16 ILE B CA 1
ATOM 740 C C . ILE B 1 34 ? -27.699 -2.989 -4.355 1.00 38.00 16 ILE B C 1
ATOM 741 O O . ILE B 1 34 ? -27.937 -2.213 -3.436 1.00 32.32 16 ILE B O 1
ATOM 746 N N . LYS B 1 35 ? -28.651 -3.614 -5.032 1.00 31.66 17 LYS B N 1
ATOM 747 C CA . LYS B 1 35 ? -30.050 -3.521 -4.667 1.00 28.96 17 LYS B CA 1
ATOM 748 C C . LYS B 1 35 ?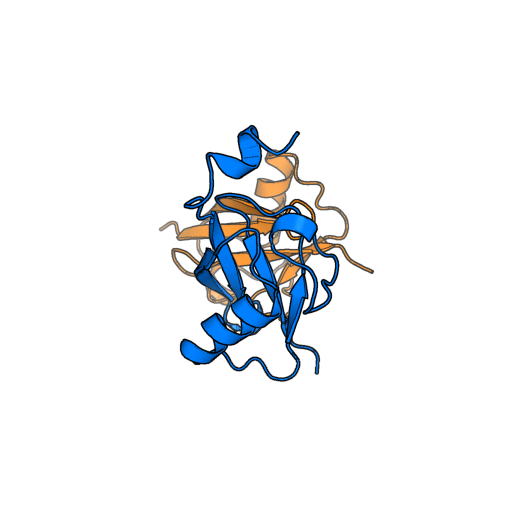 -30.607 -4.925 -4.505 1.00 38.61 17 LYS B C 1
ATOM 749 O O . LYS B 1 35 ? -30.245 -5.842 -5.256 1.00 32.47 17 LYS B O 1
ATOM 755 N N . VAL B 1 36 ? -31.483 -5.083 -3.519 1.00 31.56 18 VAL B N 1
ATOM 756 C CA . VAL B 1 36 ? -32.224 -6.314 -3.308 1.00 30.21 18 VAL B CA 1
ATOM 757 C C . VAL B 1 36 ? -33.675 -6.024 -3.633 1.00 35.23 18 VAL B C 1
ATOM 758 O O . VAL B 1 36 ? -34.292 -5.131 -3.038 1.00 38.12 18 VAL B O 1
ATOM 762 N N . HIS B 1 37 ? -34.214 -6.761 -4.583 1.00 27.21 19 HIS B N 1
ATOM 763 C CA . HIS B 1 37 ? -35.614 -6.635 -4.948 1.00 34.58 19 HIS B CA 1
ATOM 764 C C . HIS B 1 37 ? -36.401 -7.605 -4.073 1.00 31.01 19 HIS B C 1
ATOM 765 O O . HIS B 1 37 ? -36.331 -8.826 -4.260 1.00 33.34 19 HIS B O 1
ATOM 772 N N . LEU B 1 38 ? -37.105 -7.066 -3.084 1.00 28.37 20 LEU B N 1
ATOM 773 C CA . LEU B 1 38 ? -37.979 -7.876 -2.254 1.00 29.85 20 LEU B CA 1
ATOM 774 C C . LEU B 1 38 ? -39.232 -8.125 -3.075 1.00 36.31 20 LEU B C 1
ATOM 775 O O . LEU B 1 38 ? -40.044 -7.216 -3.268 1.00 36.61 20 LEU B O 1
ATOM 780 N N . ALA B 1 39 ? -39.363 -9.349 -3.582 1.00 30.57 21 ALA B N 1
ATOM 781 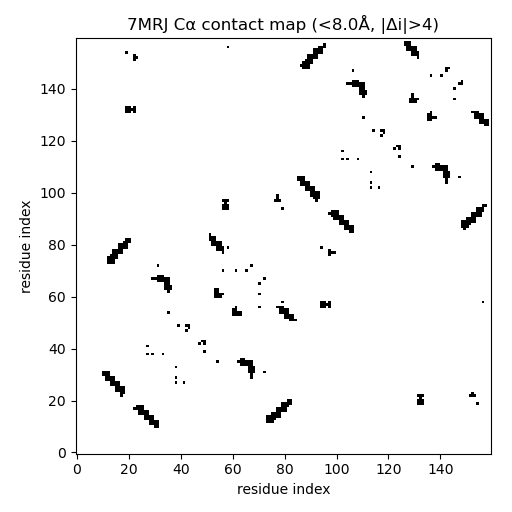C CA . ALA B 1 39 ? -40.448 -9.689 -4.499 1.00 36.81 21 ALA B CA 1
ATOM 782 C C . ALA B 1 39 ? -41.826 -9.509 -3.855 1.00 39.43 21 ALA B C 1
ATOM 783 O O . ALA B 1 39 ? -42.754 -8.994 -4.492 1.00 41.70 21 ALA B O 1
ATOM 785 N N . ASP B 1 40 ? -41.991 -9.936 -2.602 1.00 41.53 22 ASP B N 1
ATOM 786 C CA . ASP B 1 40 ? -43.312 -9.860 -1.972 1.00 45.88 22 ASP B CA 1
ATOM 787 C C . ASP B 1 40 ? -43.727 -8.414 -1.714 1.00 49.67 22 ASP B C 1
ATOM 788 O O . ASP B 1 40 ? -44.848 -8.008 -2.048 1.00 45.40 22 ASP B O 1
ATOM 793 N N . GLU B 1 41 ? -42.828 -7.613 -1.142 1.00 45.40 23 GLU B N 1
ATOM 794 C CA . GLU B 1 41 ? -43.116 -6.213 -0.860 1.00 39.32 23 GLU B CA 1
ATOM 795 C C . GLU B 1 41 ? -43.037 -5.321 -2.090 1.00 41.57 23 GLU B C 1
ATOM 796 O O . GLU B 1 41 ? -43.494 -4.175 -2.027 1.00 51.37 23 GLU B O 1
ATOM 802 N N . ALA B 1 42 ? -42.473 -5.821 -3.192 1.00 43.45 24 ALA B N 1
ATOM 803 C CA . ALA B 1 42 ? -42.256 -5.059 -4.429 1.00 44.48 24 ALA B C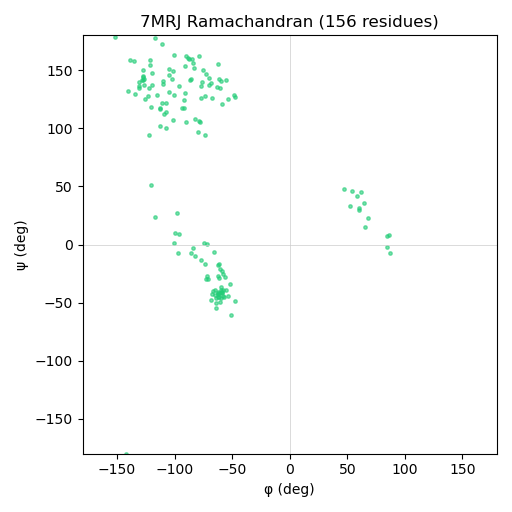A 1
ATOM 804 C C . ALA B 1 42 ? -41.385 -3.825 -4.190 1.00 37.29 24 ALA B C 1
ATOM 805 O O . ALA B 1 42 ? -41.613 -2.760 -4.760 1.00 44.57 24 ALA B O 1
ATOM 807 N N . LEU B 1 43 ? -40.341 -3.986 -3.390 1.00 31.45 25 LEU B N 1
ATOM 808 C CA . LEU B 1 43 ? -39.433 -2.900 -3.046 1.00 36.71 25 LEU B CA 1
ATOM 809 C C . LEU B 1 43 ? -38.016 -3.242 -3.468 1.00 36.58 25 LEU B C 1
ATOM 810 O O . LEU B 1 43 ? -37.629 -4.412 -3.560 1.00 39.58 25 LEU B O 1
ATOM 815 N N . LEU B 1 44 ? -37.217 -2.196 -3.604 1.00 34.88 26 LEU B N 1
ATOM 816 C CA . LEU B 1 44 ? -35.850 -2.263 -4.111 1.00 37.58 26 LEU B CA 1
ATOM 817 C C . LEU B 1 44 ? -34.933 -1.681 -3.041 1.00 39.96 26 LEU B C 1
ATOM 818 O O . LEU B 1 44 ? -34.752 -0.464 -2.987 1.00 53.99 26 LEU B O 1
ATOM 823 N N . LEU B 1 45 ? -34.370 -2.535 -2.181 1.00 39.35 27 LEU B N 1
ATOM 824 C CA . LEU B 1 45 ? -33.623 -2.066 -1.011 1.00 41.54 27 LEU B CA 1
ATOM 825 C C . LEU B 1 45 ? -32.140 -1.959 -1.329 1.00 45.39 27 LEU B C 1
ATOM 826 O O . LEU B 1 45 ? -31.505 -2.988 -1.590 1.00 46.63 27 LEU B O 1
ATOM 831 N N . PRO B 1 46 ? -31.546 -0.765 -1.278 1.00 44.11 28 PRO B N 1
ATOM 832 C CA . PRO B 1 46 ? -30.088 -0.659 -1.439 1.00 38.16 28 PRO B CA 1
ATOM 833 C C . PRO B 1 46 ? -29.337 -1.222 -0.237 1.00 37.94 28 PRO B C 1
ATOM 834 O O . PRO B 1 46 ? -29.714 -1.015 0.921 1.00 40.34 28 PRO B O 1
ATOM 838 N N . LEU B 1 47 ? -28.271 -1.967 -0.528 1.00 36.43 29 LEU B N 1
ATOM 839 C CA . LEU B 1 47 ? -27.312 -2.413 0.469 1.00 31.98 29 LEU B CA 1
ATOM 840 C C . LEU B 1 47 ? -25.910 -2.042 0.033 1.00 30.51 29 LEU B C 1
ATOM 841 O O . LEU B 1 47 ? -25.592 -2.068 -1.155 1.00 31.51 29 LEU B O 1
ATOM 846 N N . THR B 1 48 ? -25.074 -1.707 0.999 1.00 31.45 30 THR B N 1
ATOM 847 C CA . THR B 1 48 ? -23.646 -1.580 0.777 1.00 37.78 30 THR B CA 1
ATOM 848 C C . THR B 1 48 ? -22.997 -2.852 1.294 1.00 33.89 30 THR B C 1
ATOM 849 O O . THR B 1 48 ? -23.282 -3.290 2.411 1.00 35.05 30 THR B O 1
ATOM 853 N N . VAL B 1 49 ? -22.176 -3.476 0.458 1.00 29.66 31 VAL B N 1
ATOM 854 C CA . VAL B 1 49 ? -21.614 -4.783 0.762 1.00 25.90 31 VAL B CA 1
ATOM 855 C C . VAL B 1 49 ? -20.153 -4.784 0.344 1.00 32.52 31 VAL B C 1
ATOM 856 O O . VAL B 1 49 ? -19.722 -3.980 -0.479 1.00 37.70 31 VAL B O 1
ATOM 860 N N . ARG B 1 50 ? -19.409 -5.673 0.920 1.00 31.00 32 ARG B N 1
ATOM 861 C CA . ARG B 1 50 ? -18.046 -5.957 0.524 1.00 35.40 32 ARG B CA 1
ATOM 862 C C . ARG B 1 50 ? -17.997 -7.229 -0.305 1.00 37.52 32 ARG B C 1
ATOM 863 O O . ARG B 1 50 ? -18.804 -8.132 -0.099 1.00 37.40 32 ARG B O 1
ATOM 871 N N . PRO B 1 51 ? -17.045 -7.323 -1.235 1.00 43.97 33 PRO B N 1
ATOM 872 C CA . PRO B 1 51 ? -16.902 -8.559 -2.032 1.00 37.98 33 PRO B CA 1
ATOM 873 C C . PRO B 1 51 ? -16.807 -9.816 -1.188 1.00 34.43 33 PRO B C 1
ATOM 874 O O . PRO B 1 51 ? -17.312 -10.870 -1.591 1.00 44.13 33 PRO B O 1
ATOM 878 N N . ARG B 1 52 ? -16.190 -9.737 -0.017 1.00 30.50 34 ARG B N 1
ATOM 879 C CA . ARG B 1 52 ? -16.076 -10.917 0.821 1.00 38.16 34 ARG B CA 1
ATOM 880 C C . ARG B 1 52 ? -17.298 -11.170 1.689 1.00 41.79 34 ARG B C 1
ATOM 881 O O . ARG B 1 52 ? -17.309 -12.181 2.390 1.00 32.86 34 ARG B O 1
ATOM 889 N N . ASP B 1 53 ? -18.314 -10.303 1.670 1.00 32.76 35 ASP B N 1
ATOM 890 C CA . ASP B 1 53 ? -19.544 -10.609 2.395 1.00 38.16 35 ASP B CA 1
ATOM 891 C C . ASP B 1 53 ? -20.221 -11.852 1.817 1.00 36.67 35 ASP B C 1
ATOM 892 O O . ASP B 1 53 ? -20.342 -12.006 0.600 1.00 41.25 35 ASP B O 1
ATOM 897 N N . THR B 1 54 ? -20.672 -12.740 2.696 1.00 33.20 36 THR B N 1
ATOM 898 C CA . THR B 1 54 ? -21.528 -13.824 2.242 1.00 29.09 36 THR B CA 1
ATOM 899 C C . THR B 1 54 ? -22.953 -13.333 2.045 1.00 33.65 36 THR B C 1
ATOM 900 O O . THR B 1 54 ? -23.354 -12.293 2.558 1.00 34.79 36 THR B O 1
ATOM 904 N N . LEU B 1 55 ? -23.731 -14.110 1.300 1.00 34.54 37 LEU B N 1
ATOM 905 C CA . LEU B 1 55 ? -25.159 -13.827 1.213 1.00 38.49 37 LEU B CA 1
ATOM 906 C C . LEU B 1 55 ? -25.804 -13.939 2.578 1.00 41.20 37 LEU B C 1
ATOM 907 O O . LEU B 1 55 ? -26.801 -13.257 2.863 1.00 39.15 37 LEU B O 1
ATOM 912 N N . SER B 1 56 ? -25.236 -14.778 3.442 1.00 31.35 38 SER B N 1
ATOM 913 C CA . SER B 1 56 ? -25.668 -14.795 4.833 1.00 31.30 38 SER B CA 1
ATOM 914 C C . SER B 1 56 ? -25.472 -13.429 5.497 1.00 35.16 38 SER B C 1
ATOM 915 O O . SER B 1 56 ? -26.317 -12.985 6.285 1.00 37.09 38 SER B O 1
ATOM 918 N N . ASP B 1 57 ? -24.372 -12.739 5.188 1.00 36.37 39 ASP B N 1
ATOM 919 C CA . ASP B 1 57 ? -24.185 -11.383 5.711 1.00 35.57 39 ASP B CA 1
ATOM 920 C C . ASP B 1 57 ? -25.236 -10.422 5.158 1.00 29.60 39 ASP B C 1
ATOM 921 O O . ASP B 1 57 ? -25.753 -9.578 5.893 1.00 35.62 39 ASP B O 1
ATOM 926 N N . LEU B 1 58 ? -25.528 -10.500 3.856 1.00 27.28 40 LEU B N 1
ATOM 927 C CA . LEU B 1 58 ? -26.583 -9.659 3.280 1.00 32.01 40 LEU B CA 1
ATOM 928 C C . LEU B 1 58 ? -27.920 -9.927 3.957 1.00 33.20 40 LEU B C 1
ATOM 929 O O . LEU B 1 58 ? -28.672 -8.993 4.257 1.00 31.13 40 LEU B O 1
ATOM 934 N N . ARG B 1 59 ? -28.216 -11.196 4.241 1.00 34.13 41 ARG B N 1
ATOM 935 C 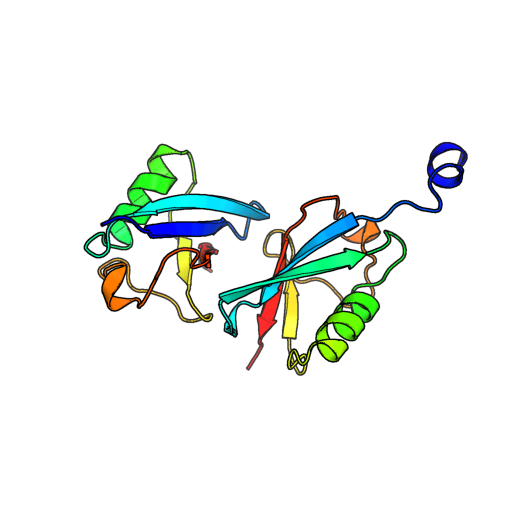CA . ARG B 1 59 ? -29.450 -11.526 4.945 1.00 33.68 41 ARG B CA 1
ATOM 936 C C . ARG B 1 59 ? -29.504 -10.847 6.315 1.00 36.22 41 ARG B C 1
ATOM 937 O O . ARG B 1 59 ? -30.528 -10.267 6.687 1.00 29.51 41 ARG B O 1
ATOM 945 N N . ALA B 1 60 ? -28.408 -10.904 7.083 1.00 32.19 42 ALA B N 1
ATOM 946 C CA . ALA B 1 60 ? -28.413 -10.237 8.377 1.00 31.96 42 ALA B CA 1
ATOM 947 C C . ALA B 1 60 ? -28.669 -8.732 8.224 1.00 38.33 42 ALA B C 1
ATOM 948 O O . ALA B 1 60 ? -29.359 -8.130 9.057 1.00 38.91 42 ALA B O 1
ATOM 950 N N . GLN B 1 61 ? -28.144 -8.108 7.163 1.00 30.83 43 GLN B N 1
ATOM 951 C CA . GLN B 1 61 ? -28.453 -6.699 6.925 1.00 34.30 43 GLN B CA 1
ATOM 952 C C . GLN B 1 61 ? -29.952 -6.507 6.708 1.00 38.01 43 GLN B C 1
ATOM 953 O O . GLN B 1 61 ? -30.562 -5.581 7.252 1.00 33.63 43 GLN B O 1
ATOM 959 N N . LEU B 1 62 ? -30.563 -7.371 5.899 1.00 35.39 44 LEU B N 1
ATOM 960 C CA . LEU B 1 62 ? -31.989 -7.229 5.644 1.00 36.72 44 LEU B CA 1
ATOM 961 C C . LEU B 1 62 ? -32.794 -7.454 6.916 1.00 36.04 44 LEU B C 1
ATOM 962 O O . LEU B 1 62 ? -33.773 -6.738 7.181 1.00 30.14 44 LEU B O 1
ATOM 967 N N . VAL B 1 63 ? -32.374 -8.425 7.728 1.00 32.27 45 VAL B N 1
ATOM 968 C CA . VAL B 1 63 ? -33.051 -8.701 8.989 1.00 32.59 45 VAL B CA 1
ATOM 969 C C . VAL B 1 63 ? -32.960 -7.492 9.915 1.00 43.31 45 VAL B C 1
ATOM 970 O O . VAL B 1 63 ? -33.939 -7.125 10.586 1.00 35.66 45 VAL B O 1
ATOM 974 N N . GLY B 1 64 ? -31.795 -6.837 9.950 1.00 33.62 46 GLY B N 1
ATOM 975 C CA . GLY B 1 64 ? -31.675 -5.618 10.730 1.00 39.81 46 GLY B CA 1
ATOM 976 C C . GLY B 1 64 ? -32.612 -4.509 10.288 1.00 35.04 46 GLY B C 1
ATOM 977 O O . GLY B 1 64 ? -32.901 -3.603 11.074 1.00 43.98 46 GLY B O 1
ATOM 978 N N . GLN B 1 65 ? -33.095 -4.563 9.049 1.00 34.54 47 GLN B N 1
ATOM 979 C CA . GLN B 1 65 ? -34.030 -3.589 8.510 1.00 29.15 47 GLN B CA 1
ATOM 980 C C . GLN B 1 65 ? -35.479 -4.051 8.609 1.00 30.30 47 GLN B C 1
ATOM 981 O O . GLN B 1 65 ? -36.361 -3.423 8.019 1.00 36.88 47 GLN B O 1
ATOM 987 N N . GLY B 1 66 ? -35.740 -5.143 9.311 1.00 30.75 48 GLY B N 1
ATOM 988 C CA . GLY B 1 66 ? -37.093 -5.626 9.488 1.00 32.41 48 GLY B CA 1
ATOM 989 C C . GLY B 1 66 ? -37.616 -6.522 8.391 1.00 34.83 48 GLY B C 1
ATOM 990 O O . GLY B 1 66 ? -38.810 -6.847 8.400 1.00 38.56 48 GLY B O 1
ATOM 991 N N . VAL B 1 67 ? -36.772 -6.939 7.447 1.00 31.67 49 VAL B N 1
ATOM 992 C CA . VAL B 1 67 ? -37.240 -7.823 6.383 1.00 38.81 49 VAL B CA 1
ATOM 993 C C . VAL B 1 67 ? -37.454 -9.218 6.952 1.00 41.71 49 VAL B C 1
ATOM 994 O O . VAL B 1 67 ? -36.561 -9.792 7.593 1.00 35.07 49 VAL B O 1
ATOM 998 N N . SER B 1 68 ? -38.637 -9.771 6.727 1.00 37.79 50 SER B N 1
ATOM 999 C CA . SER B 1 68 ? -38.947 -11.094 7.258 1.00 46.08 50 SER B CA 1
ATOM 1000 C C . SER B 1 68 ? -38.294 -12.117 6.338 1.00 49.24 50 SER B C 1
ATOM 1001 O O . SER B 1 68 ? -38.843 -12.480 5.294 1.00 51.66 50 SER B O 1
ATOM 1004 N N . SER B 1 69 ? -37.105 -12.580 6.719 1.00 39.39 51 SER B N 1
ATOM 1005 C CA . SER B 1 69 ? -36.263 -13.334 5.803 1.00 48.60 51 SER B CA 1
ATOM 1006 C C . SER B 1 69 ? -36.385 -14.844 5.961 1.00 44.93 51 SER B C 1
ATOM 1007 O O . SER B 1 69 ? -35.809 -15.582 5.155 1.00 46.89 51 SER B O 1
ATOM 1010 N N . TRP B 1 70 ? -37.098 -15.321 6.972 1.00 52.64 52 TRP B N 1
ATOM 1011 C CA . TRP B 1 70 ? -37.271 -16.757 7.153 1.00 57.97 52 TRP B CA 1
ATOM 1012 C C . TRP B 1 70 ? -37.815 -17.400 5.875 1.00 48.67 52 TRP B C 1
ATOM 1013 O O . TRP B 1 70 ? -38.835 -16.969 5.327 1.00 39.27 52 TRP B O 1
ATOM 1024 N N . LYS B 1 71 ? -37.096 -18.407 5.380 1.00 51.13 53 LYS B N 1
ATOM 1025 C CA . LYS B 1 71 ? -37.492 -19.174 4.194 1.00 53.63 53 LYS B CA 1
ATOM 1026 C C . LYS B 1 71 ? -37.629 -18.304 2.944 1.00 51.13 53 LYS B C 1
ATOM 1027 O O . LYS B 1 71 ? -38.454 -18.582 2.070 1.00 42.59 53 LYS B O 1
ATOM 1033 N N . ARG B 1 72 ? -36.826 -17.245 2.849 1.00 35.41 54 ARG B N 1
ATOM 1034 C CA . ARG B 1 72 ? -36.630 -16.514 1.611 1.00 39.42 54 ARG B CA 1
ATOM 1035 C C . ARG B 1 72 ? -35.217 -16.785 1.120 1.00 36.93 54 ARG B C 1
ATOM 1036 O O . ARG B 1 72 ? -34.280 -16.862 1.920 1.00 45.31 54 ARG B O 1
ATOM 1044 N N . ALA B 1 73 ? -35.065 -16.945 -0.187 1.00 31.21 55 ALA B N 1
ATOM 1045 C CA . ALA B 1 73 ? -33.764 -17.205 -0.779 1.00 39.23 55 ALA B CA 1
ATOM 1046 C C . ALA B 1 73 ? -33.419 -16.127 -1.797 1.00 36.61 55 ALA B C 1
ATOM 1047 O O . ALA B 1 73 ? -34.304 -15.487 -2.383 1.00 35.80 55 ALA B O 1
ATOM 1049 N N . PHE B 1 74 ? -32.121 -15.947 -2.009 1.00 32.10 56 PHE B N 1
ATOM 1050 C CA . PHE B 1 74 ? -31.612 -15.013 -3.004 1.00 30.16 56 PHE B CA 1
ATOM 1051 C C . PHE B 1 74 ? -31.527 -15.667 -4.378 1.00 37.82 56 PHE B C 1
ATOM 1052 O O . PHE B 1 74 ? -31.165 -16.840 -4.505 1.00 37.28 56 PHE B O 1
ATOM 1060 N N . TYR B 1 75 ? -31.846 -14.891 -5.405 1.00 33.94 57 TYR B N 1
ATOM 1061 C CA . TYR B 1 75 ? -31.706 -15.302 -6.791 1.00 32.20 57 TYR B CA 1
ATOM 1062 C C . TYR B 1 75 ? -30.905 -14.239 -7.523 1.00 30.34 57 TYR B C 1
ATOM 1063 O O . TYR B 1 75 ? -31.013 -13.049 -7.217 1.00 33.70 57 TYR B O 1
ATOM 1072 N N . TYR B 1 76 ? -30.078 -14.677 -8.467 1.00 29.97 58 TYR B N 1
ATOM 1073 C CA . TYR B 1 76 ? -29.376 -13.774 -9.373 1.00 32.57 58 TYR B CA 1
ATOM 1074 C C . TYR B 1 76 ? -29.385 -14.434 -10.733 1.00 38.28 58 TYR B C 1
ATOM 1075 O O . TYR B 1 76 ? -29.085 -15.631 -10.837 1.00 38.33 58 TYR B O 1
ATOM 1084 N N . ASN B 1 77 ? -29.755 -13.674 -11.768 1.00 34.51 59 ASN B N 1
ATOM 1085 C CA . ASN B 1 77 ? -29.967 -14.265 -13.084 1.00 44.24 59 ASN B CA 1
ATOM 1086 C C . ASN B 1 77 ? -30.932 -15.441 -12.978 1.00 44.38 59 ASN B C 1
ATOM 1087 O O . ASN B 1 77 ? -30.791 -16.446 -13.678 1.00 41.55 59 ASN B O 1
ATOM 1092 N N . ALA B 1 78 ? -31.886 -15.344 -12.050 1.00 36.72 60 ALA B N 1
ATOM 1093 C CA . ALA B 1 78 ? -32.954 -16.326 -11.884 1.00 35.92 60 ALA B CA 1
ATOM 1094 C C . ALA B 1 78 ? -32.436 -17.690 -11.437 1.00 38.21 60 ALA B C 1
ATOM 1095 O O . ALA B 1 78 ? -33.166 -18.679 -11.528 1.00 39.59 60 ALA B O 1
ATOM 1097 N N . ARG B 1 79 ? -31.200 -17.776 -10.966 1.00 39.88 61 ARG B N 1
ATOM 1098 C CA . ARG B 1 79 ? -30.679 -18.987 -10.348 1.00 38.29 61 ARG B CA 1
ATOM 1099 C C . ARG B 1 79 ? -30.631 -18.784 -8.844 1.00 38.07 61 ARG B C 1
ATOM 1100 O O . ARG B 1 79 ? -30.135 -17.755 -8.371 1.00 31.87 61 ARG B O 1
ATOM 1108 N N . ARG B 1 80 ? -31.154 -19.757 -8.105 1.00 36.62 62 ARG B N 1
ATOM 1109 C CA . ARG B 1 80 ? -31.104 -19.745 -6.651 1.00 40.36 62 ARG B CA 1
ATOM 1110 C C . ARG B 1 80 ? -29.666 -19.745 -6.155 1.00 42.27 62 ARG B C 1
ATOM 1111 O O . ARG B 1 80 ? -28.828 -20.511 -6.635 1.00 43.99 62 ARG B O 1
ATOM 1119 N N . LEU B 1 81 ? -29.383 -18.888 -5.178 1.00 40.84 63 LEU B N 1
ATOM 1120 C CA . LEU B 1 81 ? -28.028 -18.724 -4.671 1.00 41.63 63 LEU B CA 1
ATOM 1121 C C . LEU B 1 81 ? -27.892 -19.411 -3.320 1.00 42.80 63 LEU B C 1
ATOM 1122 O O . LEU B 1 81 ? -28.866 -19.544 -2.577 1.00 42.38 63 LEU B O 1
ATOM 1127 N N . ASP B 1 82 ? -26.674 -19.860 -3.017 1.00 40.14 64 ASP B N 1
ATOM 1128 C CA . ASP B 1 82 ? -26.362 -20.503 -1.738 1.00 37.99 64 ASP B CA 1
ATOM 1129 C C . ASP B 1 82 ? -25.892 -19.445 -0.745 1.00 36.31 64 ASP B C 1
ATOM 1130 O O . ASP B 1 82 ? -25.034 -18.619 -1.069 1.00 38.71 64 ASP B O 1
ATOM 1135 N N . ASP B 1 83 ? -26.474 -19.456 0.456 1.00 33.91 65 ASP B N 1
ATOM 1136 C CA . ASP B 1 83 ? -26.170 -18.424 1.444 1.00 43.34 65 ASP B CA 1
ATOM 1137 C C . ASP B 1 83 ? -24.675 -18.343 1.790 1.00 43.88 65 ASP B C 1
ATOM 1138 O O . ASP B 1 83 ? -24.200 -17.281 2.216 1.00 36.80 65 ASP B O 1
ATOM 1143 N N . HIS B 1 84 ? -23.923 -19.441 1.624 1.00 33.47 66 HIS B N 1
ATOM 1144 C CA . HIS B 1 84 ? -22.481 -19.422 1.871 1.00 40.89 66 HIS B CA 1
ATOM 1145 C C . HIS B 1 84 ? -21.694 -18.691 0.789 1.00 31.40 66 HIS B C 1
ATOM 1146 O O . HIS B 1 84 ? -20.530 -18.366 1.016 1.00 37.12 66 HIS B O 1
ATOM 1153 N N . GLN B 1 85 ? -22.276 -18.446 -0.382 1.00 31.64 67 GLN B N 1
ATOM 1154 C CA . GLN B 1 85 ? -21.531 -17.818 -1.462 1.00 35.93 67 GLN B CA 1
ATOM 1155 C C . GLN B 1 85 ? -21.240 -16.356 -1.146 1.00 39.97 67 GLN B C 1
ATOM 1156 O O . GLN B 1 85 ? -22.066 -15.661 -0.559 1.00 36.26 67 GLN B O 1
ATOM 1162 N N . THR B 1 86 ? -20.062 -15.882 -1.544 1.00 36.35 68 THR B N 1
ATOM 1163 C CA . THR B 1 86 ? -19.733 -14.491 -1.293 1.00 38.49 68 THR B CA 1
ATOM 1164 C C . THR B 1 86 ? -20.244 -13.612 -2.429 1.00 40.66 68 THR B C 1
ATOM 1165 O O . THR B 1 86 ? -20.511 -14.068 -3.547 1.00 33.30 68 THR B O 1
ATOM 1169 N N . VAL B 1 87 ? -20.375 -12.325 -2.117 1.00 38.47 69 VAL B N 1
ATOM 1170 C CA . VAL B 1 87 ? -20.664 -11.327 -3.149 1.00 33.94 69 VAL B CA 1
ATOM 1171 C C . VAL B 1 87 ? -19.731 -11.518 -4.344 1.00 36.99 69 VAL B C 1
ATOM 1172 O O . VAL B 1 87 ? -20.166 -11.558 -5.505 1.00 33.36 69 VAL B O 1
ATOM 1176 N N . ARG B 1 88 ? -18.428 -11.646 -4.068 1.00 34.31 70 ARG B N 1
ATOM 1177 C CA . ARG B 1 88 ? -17.444 -11.790 -5.140 1.00 34.86 70 ARG B CA 1
ATOM 1178 C C . ARG B 1 88 ? -17.724 -13.034 -5.976 1.00 35.21 70 ARG B C 1
ATOM 1179 O O . ARG B 1 88 ? -17.784 -12.967 -7.206 1.00 37.23 70 ARG B O 1
ATOM 1187 N N . ASP B 1 89 ? -17.916 -14.185 -5.324 1.00 32.61 71 ASP B N 1
ATOM 1188 C CA . ASP B 1 89 ? -18.096 -15.408 -6.100 1.00 35.22 71 ASP B CA 1
ATOM 1189 C C . ASP B 1 89 ? -19.441 -15.436 -6.814 1.00 40.11 71 ASP B C 1
ATOM 1190 O O . ASP B 1 89 ? -19.554 -16.034 -7.889 1.00 35.14 71 ASP B O 1
ATOM 1195 N N . ALA B 1 90 ? -20.462 -14.788 -6.255 1.00 39.21 72 ALA B N 1
ATOM 1196 C CA . ALA B 1 90 ? -21.704 -14.646 -7.008 1.00 42.62 72 ALA B CA 1
ATOM 1197 C C . ALA B 1 90 ? -21.559 -13.651 -8.148 1.00 46.42 72 ALA B C 1
ATOM 1198 O O . ALA B 1 90 ? -22.535 -13.393 -8.864 1.00 42.74 72 ALA B O 1
ATOM 1200 N N . ARG B 1 91 ? -20.372 -13.070 -8.313 1.00 44.11 73 ARG B N 1
ATOM 1201 C CA . ARG B 1 91 ? -20.080 -12.192 -9.438 1.00 45.29 73 ARG B CA 1
ATOM 1202 C C . ARG B 1 91 ? -20.932 -10.922 -9.397 1.00 44.85 73 ARG B C 1
ATOM 1203 O O . ARG B 1 91 ? -21.360 -10.404 -10.428 1.00 41.08 73 ARG B O 1
ATOM 1211 N N . LEU B 1 92 ? -21.193 -10.417 -8.198 1.00 46.13 74 LEU B N 1
ATOM 1212 C CA . LEU B 1 92 ? -21.915 -9.165 -8.063 1.00 42.37 74 LEU B CA 1
ATOM 1213 C C . LEU B 1 92 ? -20.951 -7.995 -8.216 1.00 44.09 74 LEU B C 1
ATOM 1214 O O . LEU B 1 92 ? -19.758 -8.101 -7.924 1.00 44.73 74 LEU B O 1
ATOM 1219 N N . GLN B 1 93 ? -21.470 -6.870 -8.691 1.00 33.83 75 GLN B N 1
ATOM 1220 C CA . GLN B 1 93 ? -20.659 -5.670 -8.785 1.00 35.88 75 GLN B CA 1
ATOM 1221 C C . GLN B 1 93 ? -21.526 -4.489 -8.421 1.00 39.47 75 GLN B C 1
ATOM 1222 O O . GLN B 1 93 ? -22.701 -4.646 -8.088 1.00 36.16 75 GLN B O 1
ATOM 1228 N N . ASP B 1 94 ? -20.928 -3.302 -8.459 1.00 31.85 76 ASP B N 1
ATOM 1229 C CA . ASP B 1 94 ? -21.684 -2.089 -8.211 1.00 36.39 76 ASP B CA 1
ATOM 1230 C C . ASP B 1 94 ? -22.969 -2.092 -9.031 1.00 29.41 76 ASP B C 1
ATOM 1231 O O . ASP B 1 94 ? -22.950 -2.370 -10.234 1.00 33.30 76 ASP B O 1
ATOM 1236 N N . GLY B 1 95 ? -24.092 -1.851 -8.359 1.00 27.78 77 GLY B N 1
ATOM 1237 C CA . GLY B 1 95 ? -25.387 -1.766 -9.020 1.00 27.03 77 GLY B CA 1
ATOM 1238 C C . GLY B 1 95 ? -26.093 -3.087 -9.259 1.00 35.90 77 GLY B C 1
ATOM 1239 O O . GLY B 1 95 ? -27.221 -3.073 -9.761 1.00 31.48 77 GLY B O 1
ATOM 1240 N N . SER B 1 96 ? -25.494 -4.225 -8.897 1.00 28.82 78 SER B N 1
ATOM 1241 C CA . SER B 1 96 ? -26.164 -5.504 -9.117 1.00 31.71 78 SER B CA 1
ATOM 1242 C C . SER B 1 96 ? -27.498 -5.559 -8.380 1.00 32.09 78 SER B C 1
ATOM 1243 O O . SER B 1 96 ? -27.616 -5.074 -7.253 1.00 27.04 78 SER B O 1
ATOM 1246 N N . VAL B 1 97 ? -28.505 -6.158 -9.028 1.00 30.90 79 VAL B N 1
ATOM 1247 C CA . VAL B 1 97 ? -29.843 -6.316 -8.465 1.00 35.35 79 VAL B CA 1
ATOM 1248 C C . VAL B 1 97 ? -30.049 -7.791 -8.140 1.00 32.25 79 VAL B C 1
ATOM 1249 O O . VAL B 1 97 ? -30.126 -8.634 -9.043 1.00 32.92 79 VAL B O 1
ATOM 1253 N N . LEU B 1 98 ? -30.141 -8.104 -6.856 1.00 29.89 80 LEU B N 1
ATOM 1254 C CA . LEU B 1 98 ? -30.502 -9.431 -6.377 1.00 28.54 80 LEU B CA 1
ATOM 1255 C C . LEU B 1 98 ? -32.008 -9.519 -6.218 1.00 39.48 80 LEU B C 1
ATOM 1256 O O . LEU B 1 98 ? -32.703 -8.503 -6.130 1.00 35.85 80 LEU B O 1
ATOM 1261 N N . LEU B 1 99 ? -32.511 -10.751 -6.141 1.00 39.03 81 LEU B N 1
ATOM 1262 C CA . LEU B 1 99 ? -33.943 -10.988 -5.990 1.00 31.75 81 LEU B CA 1
ATOM 1263 C C . LEU B 1 99 ? -34.173 -11.876 -4.778 1.00 39.49 81 LEU B C 1
ATOM 1264 O O . LEU B 1 99 ? -33.585 -12.956 -4.678 1.00 35.59 81 LEU B O 1
ATOM 1269 N N . LEU B 1 100 ? -35.015 -11.420 -3.852 1.00 31.88 82 LEU B N 1
ATOM 1270 C CA . LEU B 1 100 ? -35.321 -12.179 -2.653 1.00 35.14 82 LEU B CA 1
ATOM 1271 C C . LEU B 1 100 ? -36.740 -12.714 -2.781 1.00 38.76 82 LEU B C 1
ATOM 1272 O O . LEU B 1 100 ? -37.686 -11.940 -2.951 1.00 38.67 82 LEU B O 1
ATOM 1277 N N . VAL B 1 101 ? -36.880 -14.033 -2.704 1.00 40.75 83 VAL B N 1
ATOM 1278 C CA . VAL B 1 101 ? -38.119 -14.728 -3.036 1.00 43.92 83 VAL B CA 1
ATOM 1279 C C . VAL B 1 101 ? -38.444 -15.686 -1.903 1.00 46.70 83 VAL B C 1
ATOM 1280 O O . VAL B 1 101 ? -37.559 -16.386 -1.398 1.00 40.28 83 VAL B O 1
ATOM 1284 N N . SER B 1 102 ? -39.715 -15.718 -1.512 1.00 50.28 84 SER B N 1
ATOM 1285 C CA . SER B 1 102 ? -40.185 -16.636 -0.487 1.00 59.24 84 SER B CA 1
ATOM 1286 C C . SER B 1 102 ? -40.300 -18.052 -1.039 1.00 58.73 84 SER B C 1
ATOM 1287 O O . SER B 1 102 ? -40.550 -18.257 -2.226 1.00 66.16 84 SER B O 1
ATOM 1290 N N . ASP B 1 103 ? -40.114 -19.029 -0.161 1.00 68.93 85 ASP B N 1
ATOM 1291 C CA . ASP B 1 103 ? -40.075 -20.428 -0.556 1.00 83.68 85 ASP B CA 1
ATOM 1292 C C . ASP B 1 103 ? -41.483 -21.019 -0.647 1.00 92.25 85 ASP B C 1
ATOM 1293 O O . ASP B 1 103 ? -42.422 -20.509 -0.025 1.00 82.98 85 ASP B O 1
ATOM 1298 N N . PRO B 1 104 ? -41.656 -22.092 -1.441 1.00 102.81 86 PRO B N 1
ATOM 1299 C CA . PRO B 1 104 ? -42.863 -22.921 -1.516 1.00 103.97 86 PRO B CA 1
ATOM 1300 C C . PRO B 1 104 ? -43.493 -23.228 -0.157 1.00 100.38 86 PRO B C 1
ATOM 1301 O O . PRO B 1 104 ? -42.777 -23.502 0.806 1.00 97.41 86 PRO B O 1
#

InterPro domains:
  IPR000626 Ubiquitin-like domain [PF00240] (27-84)
  IPR000626 Ubiquitin-like domain [PS50053] (14-87)
  IPR029071 Ubiquitin-like domain superfamily [SSF54236] (8-83)

Nearest PDB structures (foldseek):
  7mrj-assembly1_A  TM=1.012E+00  e=9.332E-19  Homo sapiens
  7mrj-assembly1_B  TM=1.004E+00  e=2.674E-15  Homo sapiens
  7s6p-assembly6_F  TM=9.016E-01  e=6.599E-06  Homo sapiens
  5jp1-assembly1_B  TM=8.310E-01  e=1.751E-06  Solanum lycopersicum
  8seb-assembly1_B  TM=8.831E-01  e=1.199E-05  Homo sapiens

B-factor: mean 55.26, std 24.34, range [25.75, 148.04]

Foldseek 3Di:
DCPVVVVPPPDWAWEWEQEPVVRDTHTDIHDQAAFLLVVVVVVVVVVPPLVQKFKDFPNHTDDRGHGSVNVVDHHYGYIYIGHDD/DWAWEWEQEPVVRDTHTDIGDQAAFLLNVVVVVVVVVDPQVQKFKDAPNHTDDRRDGNVRVVHHHHHYIYIGHHD

Sequence (160 aa):
EGLRRGLSRWKRYHIKVHLADEALLLPLTVRPRDTLSDLRAQLVGQGVSSWKRAFYYNARRLDDHQTVRDARLQDGSVLLLVSDPKRYHIKVHLADEALLLPLTVRPRDTLSDLRAQLVGQGVSSWKRAFYYNARRLDDHQTVRDARLQDGSVLLLVSDP

GO terms:
  GO:0070161 anchoring junction (C, EXP)
  GO:0005634 nucleus (C, EXP)
  GO:0010838 positive regulation of keratinocyte proliferation (P, IMP)

Solvent-accessible surface area: 9645 Å² total; per-residue (Å²): 197,24,125,174,110,47,143,34,141,185,92,71,38,109,2,75,0,2,6,5,41,69,10,93,37,24,102,5,66,2,103,7,159,16,37,0,40,66,0,50,65,64,0,81,69,103,64,15,76,14,216,111,26,9,0,57,32,40,40,154,153,19,86,34,139,54,31,0,114,96,12,204,7,116,96,42,8,8,1,14,2,43,44,87,151,161,132,36,109,1,77,0,3,5,4,46,71,12,94,36,34,99,5,66,1,93,8,172,16,36,0,56,66,0,47,66,66,1,79,72,102,68,15,75,13,207,123,16,6,0,50,38,52,49,174,135,25,86,42,158,58,30,0,134,92,11,204,7,122,89,41,8,8,0,13,1,44,50,49,174